Protein AF-A0A948Q104-F1 (afdb_monomer_lite)

Sequence (161 aa):
VPLIPFGKKGTFFGVPGYAEAACAPIEDSVEGVAVVDGTMIGMPNFEGVVTEPFEITFEKGRIVEISEGRDARRLMSLLDTLGEETRAFAELGVNSNPFAPKKFIGGRLDMAIAGHVHLGLGRNDMIGGNSKGENHLDVQVTWATLLLDGKPILEDGNLKI

Radius of gyration: 15.25 Å; chains: 1; bounding box: 32×39×44 Å

Secondary structure (DSSP, 8-state):
--------TT----TTT--EEEEPPPTT---EEEEE-SEEESSTTT-EE-SS-EEEEEETTEEEEE-SSHHHHHHHHHHTTS-GGGGBEEEEEEE-BTTS-SS--SSGGGGGBTT-EEEEEE--TTTT-S---S-EEEEEE-S--EEETTEEEEETTEE--

Structure (mmCIF, N/CA/C/O backbone):
data_AF-A0A948Q104-F1
#
_entry.id   AF-A0A948Q104-F1
#
loop_
_atom_site.group_PDB
_atom_site.id
_atom_site.type_symbol
_atom_site.label_atom_id
_atom_site.label_alt_id
_atom_site.label_comp_id
_atom_site.label_asym_id
_atom_site.label_entity_id
_atom_site.label_seq_id
_atom_site.pdbx_PDB_ins_code
_atom_site.Cartn_x
_atom_site.Cartn_y
_atom_site.Cartn_z
_atom_site.occupancy
_atom_site.B_iso_or_equiv
_atom_site.auth_seq_id
_atom_site.auth_comp_id
_atom_site.auth_asym_id
_atom_site.auth_atom_id
_atom_site.pdbx_PDB_model_num
ATOM 1 N N . VAL A 1 1 ? 16.636 -10.185 -23.884 1.00 33.94 1 VAL A N 1
ATOM 2 C CA . VAL A 1 1 ? 15.471 -9.810 -24.718 1.00 33.94 1 VAL A CA 1
ATOM 3 C C . VAL A 1 1 ? 14.440 -9.204 -23.784 1.00 33.94 1 VAL A C 1
ATOM 5 O O . VAL A 1 1 ? 13.986 -9.936 -22.913 1.00 33.94 1 VAL A O 1
ATOM 8 N N . PRO A 1 2 ? 14.150 -7.895 -23.842 1.00 31.48 2 PRO A N 1
ATOM 9 C CA . PRO A 1 2 ? 13.063 -7.336 -23.048 1.00 31.48 2 PRO A CA 1
ATOM 10 C C . PRO A 1 2 ? 11.739 -7.930 -23.548 1.00 31.48 2 PRO A C 1
ATOM 12 O O . PRO A 1 2 ? 11.434 -7.865 -24.738 1.00 31.48 2 PRO A O 1
ATOM 15 N N . LEU A 1 3 ? 10.995 -8.565 -22.645 1.00 36.53 3 LEU A N 1
ATOM 16 C CA . LEU A 1 3 ? 9.620 -8.996 -22.881 1.00 36.53 3 LEU A CA 1
ATOM 17 C C . LEU A 1 3 ? 8.741 -7.742 -22.935 1.00 36.53 3 LEU A C 1
ATOM 19 O O . LEU A 1 3 ? 8.626 -7.018 -21.950 1.00 36.53 3 LEU A O 1
ATOM 23 N N . ILE A 1 4 ? 8.158 -7.477 -24.101 1.00 46.28 4 ILE A N 1
ATOM 24 C CA . ILE A 1 4 ? 7.125 -6.456 -24.292 1.00 46.28 4 ILE A CA 1
ATOM 25 C C . ILE A 1 4 ? 5.781 -7.176 -24.110 1.00 46.28 4 ILE A C 1
ATOM 27 O O . ILE A 1 4 ? 5.523 -8.123 -24.859 1.00 46.28 4 ILE A O 1
ATOM 31 N N . PRO A 1 5 ? 4.936 -6.809 -23.133 1.00 51.38 5 PRO A N 1
ATOM 32 C CA . PRO A 1 5 ? 3.651 -7.461 -22.951 1.00 51.38 5 PRO A CA 1
ATOM 33 C C . PRO A 1 5 ? 2.703 -7.109 -24.101 1.00 51.38 5 PRO A C 1
ATOM 35 O O . PRO A 1 5 ? 2.613 -5.968 -24.559 1.00 51.38 5 PRO A O 1
ATOM 38 N N . PHE A 1 6 ? 1.982 -8.127 -24.565 1.00 44.34 6 PHE A N 1
ATOM 39 C CA . PHE A 1 6 ? 0.883 -7.997 -25.511 1.00 44.34 6 PHE A CA 1
ATOM 40 C C . PHE A 1 6 ? -0.321 -7.365 -24.799 1.00 44.34 6 PHE A C 1
ATOM 42 O O . PHE A 1 6 ? -1.059 -8.048 -24.096 1.00 44.34 6 PHE A O 1
ATOM 49 N N . GLY A 1 7 ? -0.522 -6.061 -24.984 1.00 57.19 7 GLY A N 1
ATOM 50 C CA . GLY A 1 7 ? -1.742 -5.345 -24.599 1.00 57.19 7 GLY A CA 1
ATOM 51 C C . GLY A 1 7 ? -2.559 -4.925 -25.824 1.00 57.19 7 GLY A C 1
ATOM 52 O O . GLY A 1 7 ? -2.030 -4.823 -26.935 1.00 57.19 7 GLY A O 1
ATOM 53 N N . LYS A 1 8 ? -3.859 -4.653 -25.647 1.00 60.81 8 LYS A N 1
ATOM 54 C CA . LYS A 1 8 ? -4.636 -3.951 -26.685 1.00 60.81 8 LYS A CA 1
ATOM 55 C C . LYS A 1 8 ? -4.073 -2.530 -26.838 1.00 60.81 8 LYS A C 1
ATOM 57 O O . LYS A 1 8 ? -3.418 -2.001 -25.943 1.00 60.81 8 LYS A O 1
ATOM 62 N N . LYS A 1 9 ? -4.329 -1.878 -27.978 1.00 61.03 9 LYS A N 1
ATOM 63 C CA . LYS A 1 9 ? -3.996 -0.450 -28.128 1.00 61.03 9 LYS A CA 1
ATOM 64 C C . LYS A 1 9 ? -4.621 0.336 -26.966 1.00 61.03 9 LYS A C 1
ATOM 66 O O . LYS A 1 9 ? -5.816 0.190 -26.728 1.00 61.03 9 LYS A O 1
ATOM 71 N N . GLY A 1 10 ? -3.815 1.143 -26.274 1.00 62.78 10 GLY A N 1
ATOM 72 C CA . GLY A 1 10 ? -4.239 1.914 -25.099 1.00 62.78 10 GLY A CA 1
ATOM 73 C C . GLY A 1 10 ? -3.990 1.238 -23.745 1.00 62.78 10 GLY A C 1
ATOM 74 O O . GLY A 1 10 ? -4.303 1.837 -22.726 1.00 62.78 10 GLY A O 1
ATOM 75 N N . THR A 1 11 ? -3.419 0.029 -23.703 1.00 59.31 11 THR A N 1
ATOM 76 C CA . THR A 1 11 ? -2.996 -0.599 -22.442 1.00 59.31 11 THR A CA 1
ATOM 77 C C . THR A 1 11 ? -1.680 0.012 -21.945 1.00 59.31 11 THR A C 1
ATOM 79 O O . THR A 1 11 ? -0.708 0.092 -22.697 1.00 59.31 11 THR A O 1
ATOM 82 N N . PHE A 1 12 ? -1.659 0.439 -20.682 1.00 59.56 12 PHE A N 1
ATOM 83 C CA . PHE A 1 12 ? -0.472 0.932 -19.980 1.00 59.56 12 PHE A CA 1
ATOM 84 C C . PHE A 1 12 ? 0.316 -0.229 -19.352 1.00 59.56 12 PHE A C 1
ATOM 86 O O . PHE A 1 12 ? -0.283 -1.198 -18.889 1.00 59.56 12 PHE A O 1
ATOM 93 N N . PHE A 1 13 ? 1.650 -0.139 -19.346 1.00 57.50 13 PHE A N 1
ATOM 94 C CA . PHE A 1 13 ? 2.522 -1.043 -18.589 1.00 57.50 13 PHE A CA 1
ATOM 95 C C . PHE A 1 13 ? 3.870 -0.370 -18.261 1.00 57.50 13 PHE A C 1
ATOM 97 O O . PHE A 1 13 ? 4.368 0.433 -19.055 1.00 57.50 13 PHE A O 1
ATOM 104 N N . GLY A 1 14 ? 4.489 -0.729 -17.130 1.00 57.03 14 GLY A N 1
ATOM 105 C CA . GLY A 1 14 ? 5.856 -0.325 -16.768 1.00 57.03 14 GLY A CA 1
ATOM 106 C C . GLY A 1 14 ? 6.912 -1.378 -17.144 1.00 57.03 14 GLY A C 1
ATOM 107 O O . GLY A 1 14 ? 6.739 -2.566 -16.867 1.00 57.03 14 GLY A O 1
ATOM 108 N N . VAL A 1 15 ? 8.029 -0.963 -17.762 1.00 53.44 15 VAL A N 1
ATOM 109 C CA . VAL A 1 15 ? 9.212 -1.816 -18.032 1.00 53.44 15 VAL A CA 1
ATOM 110 C C . VAL A 1 15 ? 10.306 -1.521 -16.992 1.00 53.44 15 VAL A C 1
ATOM 112 O O . VAL A 1 15 ? 10.602 -0.344 -16.792 1.00 53.44 15 VAL A O 1
ATOM 115 N N . PRO A 1 16 ? 11.005 -2.522 -16.419 1.00 50.47 16 PRO A N 1
ATOM 116 C CA . PRO A 1 16 ? 10.797 -3.958 -16.567 1.00 50.47 16 PRO A CA 1
ATOM 117 C C . PRO A 1 16 ? 9.828 -4.482 -15.502 1.00 50.47 16 PRO A C 1
ATOM 119 O O . PRO A 1 16 ? 10.222 -4.681 -14.362 1.00 50.47 16 PRO A O 1
ATOM 122 N N . GLY A 1 17 ? 8.582 -4.740 -15.910 1.00 54.41 17 GLY A N 1
ATOM 123 C CA . GLY A 1 17 ? 7.606 -5.524 -15.161 1.00 54.41 17 GLY A CA 1
ATOM 124 C C . GLY A 1 17 ? 7.266 -4.937 -13.800 1.00 54.41 17 GLY A C 1
ATOM 125 O O . GLY A 1 17 ? 7.775 -5.416 -12.790 1.00 54.41 17 GLY A O 1
ATOM 126 N N . TYR A 1 18 ? 6.336 -3.981 -13.767 1.00 62.84 18 TYR A N 1
ATOM 127 C CA . TYR A 1 18 ? 5.432 -3.914 -12.618 1.00 62.84 18 TYR A CA 1
ATOM 128 C C . TYR A 1 18 ? 4.688 -5.254 -12.596 1.00 62.84 18 TYR A C 1
ATOM 130 O O . TYR A 1 18 ? 3.759 -5.506 -13.360 1.00 62.84 18 TYR A O 1
ATOM 138 N N . ALA A 1 19 ? 5.282 -6.213 -11.892 1.00 83.94 19 ALA A N 1
ATOM 139 C CA . ALA A 1 19 ? 4.817 -7.579 -11.812 1.00 83.94 19 ALA A CA 1
ATOM 140 C C . ALA A 1 19 ? 3.758 -7.606 -10.730 1.00 83.94 19 ALA A C 1
ATOM 142 O O . ALA A 1 19 ? 3.995 -8.089 -9.627 1.00 83.94 19 ALA A O 1
ATOM 143 N N . GLU A 1 20 ? 2.598 -7.064 -11.054 1.00 87.81 20 GLU A N 1
ATOM 144 C CA . GLU A 1 20 ? 1.492 -6.922 -10.128 1.00 87.81 20 GLU A CA 1
ATOM 145 C C . GLU A 1 20 ? 0.154 -7.109 -10.834 1.00 87.81 20 GLU A C 1
ATOM 147 O O . GLU A 1 20 ? 0.042 -7.006 -12.059 1.00 87.81 20 GLU A O 1
ATOM 152 N N . ALA A 1 21 ? -0.869 -7.363 -10.031 1.00 89.06 21 ALA A N 1
ATOM 153 C CA . ALA A 1 21 ? -2.251 -7.138 -10.403 1.00 89.06 21 ALA A CA 1
ATOM 154 C C . ALA A 1 21 ? -2.803 -6.032 -9.504 1.00 89.06 21 ALA A C 1
ATOM 156 O O . ALA A 1 21 ? -2.797 -6.190 -8.285 1.00 89.06 21 ALA A O 1
ATOM 157 N N . ALA A 1 22 ? -3.276 -4.943 -10.103 1.00 90.69 22 ALA A N 1
ATOM 158 C CA . ALA A 1 22 ? -3.739 -3.762 -9.386 1.00 90.69 22 ALA A CA 1
ATOM 159 C C . ALA A 1 22 ? -5.180 -3.393 -9.742 1.00 90.69 22 ALA A C 1
ATOM 161 O O . ALA A 1 22 ? -5.635 -3.617 -10.871 1.00 90.69 22 ALA A O 1
ATOM 162 N N . CYS A 1 23 ? -5.895 -2.804 -8.784 1.00 91.94 23 CYS A N 1
ATOM 163 C CA . CYS A 1 23 ? -7.203 -2.204 -9.016 1.00 91.94 23 CYS A CA 1
ATOM 164 C C . CYS A 1 23 ? -7.417 -0.933 -8.188 1.00 91.94 23 CYS A C 1
ATOM 166 O O . CYS A 1 23 ? -6.933 -0.811 -7.062 1.00 91.94 23 CYS A O 1
ATOM 168 N N . ALA A 1 24 ? -8.200 -0.004 -8.743 1.00 95.06 24 ALA A N 1
ATOM 169 C CA . ALA A 1 24 ? -8.778 1.084 -7.967 1.00 95.06 24 ALA 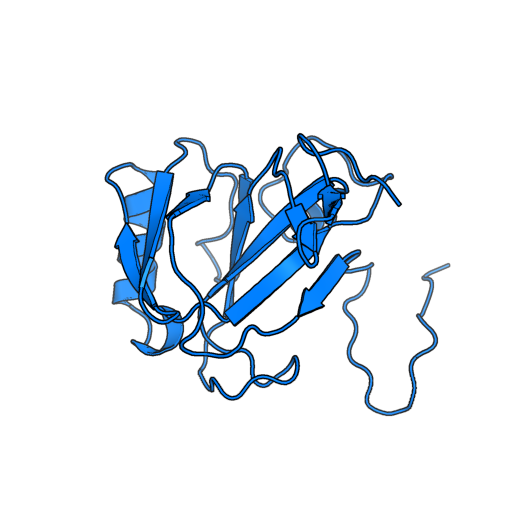A CA 1
ATOM 170 C C . ALA A 1 24 ? -9.908 0.542 -7.074 1.00 95.06 24 ALA A C 1
ATOM 172 O O . ALA A 1 24 ? -10.722 -0.260 -7.554 1.00 95.06 24 ALA A O 1
ATOM 173 N N . PRO A 1 25 ? -10.004 0.974 -5.805 1.00 94.94 25 PRO A N 1
ATOM 174 C CA . PRO A 1 25 ? -11.171 0.682 -4.987 1.00 94.94 25 PRO A CA 1
ATOM 175 C C . PRO A 1 25 ? -12.374 1.517 -5.445 1.00 94.94 25 PRO A C 1
ATOM 177 O O . PRO A 1 25 ? -12.248 2.458 -6.229 1.00 94.94 25 PRO A O 1
ATOM 180 N N . ILE A 1 26 ? -13.539 1.217 -4.875 1.00 96.12 26 ILE A N 1
ATOM 181 C CA . ILE A 1 26 ? -14.641 2.181 -4.838 1.00 96.12 26 ILE A CA 1
ATOM 182 C C . ILE A 1 26 ? -14.237 3.271 -3.839 1.00 96.12 26 ILE A C 1
ATOM 184 O O . ILE A 1 26 ? -13.884 2.960 -2.702 1.00 96.12 26 ILE A O 1
ATOM 188 N N . GLU A 1 27 ? -14.268 4.534 -4.263 1.00 91.44 27 GLU A N 1
ATOM 189 C CA . GLU A 1 27 ? -13.562 5.635 -3.593 1.00 91.44 27 GLU A CA 1
ATOM 190 C C . GLU A 1 27 ? -13.893 5.777 -2.107 1.00 91.44 27 GLU A C 1
ATOM 192 O O . GLU A 1 27 ? -12.989 6.001 -1.317 1.00 91.44 27 GLU A O 1
ATOM 197 N N . ASP A 1 28 ? -15.155 5.591 -1.724 1.00 95.44 28 ASP A N 1
ATOM 198 C CA . ASP A 1 28 ? -15.614 5.807 -0.349 1.00 95.44 28 ASP A CA 1
ATOM 199 C C . ASP A 1 28 ? -15.866 4.494 0.417 1.00 95.44 28 ASP A C 1
ATOM 201 O O . ASP A 1 28 ? -16.566 4.496 1.430 1.00 95.44 28 ASP A O 1
ATOM 205 N N . SER A 1 29 ? -15.369 3.348 -0.072 1.00 96.88 29 SER A N 1
ATOM 206 C CA . SER A 1 29 ? -15.704 2.033 0.504 1.00 96.88 29 SER A CA 1
ATOM 207 C C . SER A 1 29 ? -14.632 1.418 1.400 1.00 96.88 29 SER A C 1
ATOM 209 O O . SER A 1 29 ? -14.898 0.388 2.017 1.00 96.88 29 SER A O 1
ATOM 211 N N . VAL A 1 30 ? -13.405 1.946 1.398 1.00 97.94 30 VAL A N 1
ATOM 212 C CA . VAL A 1 30 ? -12.299 1.338 2.153 1.00 97.94 30 VAL A CA 1
ATOM 213 C C . VAL A 1 30 ? -12.371 1.759 3.618 1.00 97.94 30 VAL A C 1
ATOM 215 O O . VAL A 1 30 ? -12.477 2.943 3.928 1.00 97.94 30 VAL A O 1
ATOM 218 N N . GLU A 1 31 ? -12.281 0.772 4.504 1.00 98.69 31 GLU A N 1
ATOM 219 C CA . GLU A 1 31 ? -12.351 0.915 5.957 1.00 98.69 31 GLU A CA 1
ATOM 220 C C . GLU A 1 31 ? -11.270 0.035 6.598 1.00 98.69 31 GLU A C 1
ATOM 222 O O . GLU A 1 31 ? -10.990 -1.064 6.105 1.00 98.69 31 GLU A O 1
ATOM 227 N N . GLY A 1 32 ? -10.713 0.472 7.727 1.00 98.31 32 GLY A N 1
ATOM 228 C CA . GLY A 1 32 ? -9.842 -0.349 8.570 1.00 98.31 32 GLY A CA 1
ATOM 229 C C . GLY A 1 32 ? -8.422 0.187 8.706 1.00 98.31 32 GLY A C 1
ATOM 230 O O . GLY A 1 32 ? -8.175 1.375 8.538 1.00 98.31 32 GLY A O 1
ATOM 231 N N . VAL A 1 33 ? -7.487 -0.696 9.059 1.00 98.44 33 VAL A N 1
ATOM 232 C CA . VAL A 1 33 ? -6.104 -0.329 9.394 1.00 98.44 33 VAL A CA 1
ATOM 233 C C . VAL A 1 33 ? -5.131 -1.131 8.542 1.00 98.44 33 VAL A C 1
ATOM 235 O O . VAL A 1 33 ? -5.267 -2.348 8.414 1.00 98.44 33 VAL A O 1
ATOM 238 N N . ALA A 1 34 ? -4.134 -0.449 7.987 1.00 97.81 34 ALA A N 1
ATOM 239 C CA . ALA A 1 34 ? -3.014 -1.060 7.289 1.00 97.81 34 ALA A CA 1
ATOM 240 C C . ALA A 1 34 ? -1.717 -0.861 8.072 1.00 97.81 34 ALA A C 1
ATOM 242 O O . ALA A 1 34 ? -1.424 0.250 8.508 1.00 97.81 34 ALA A O 1
ATOM 243 N N . VAL A 1 35 ? -0.921 -1.922 8.195 1.00 98.06 35 VAL A N 1
ATOM 244 C CA . VAL A 1 35 ? 0.437 -1.854 8.746 1.00 98.06 35 VAL A CA 1
ATOM 245 C C . VAL A 1 35 ? 1.418 -1.733 7.589 1.00 98.06 35 VAL A C 1
ATOM 247 O O . VAL A 1 35 ? 1.498 -2.629 6.756 1.00 98.06 35 VAL A O 1
ATOM 250 N N . VAL A 1 36 ? 2.168 -0.638 7.538 1.00 98.44 36 VAL A N 1
ATOM 251 C CA . VAL A 1 36 ? 3.210 -0.415 6.535 1.00 98.44 36 VAL A CA 1
ATOM 252 C C . VAL A 1 36 ? 4.554 -0.854 7.105 1.00 98.44 36 VAL A C 1
ATOM 254 O O . VAL A 1 36 ? 5.032 -0.293 8.091 1.00 98.44 36 VAL A O 1
ATOM 257 N N . ASP A 1 37 ? 5.176 -1.845 6.474 1.00 97.94 37 ASP A N 1
ATOM 258 C CA . ASP A 1 37 ? 6.407 -2.492 6.950 1.00 97.94 37 ASP A CA 1
ATOM 259 C C . ASP A 1 37 ? 7.398 -2.861 5.824 1.00 97.94 37 ASP A C 1
ATOM 261 O O . ASP A 1 37 ? 8.439 -3.469 6.083 1.00 97.94 37 ASP A O 1
ATOM 265 N N . GLY A 1 38 ? 7.098 -2.488 4.575 1.00 97.12 38 GLY A N 1
ATOM 266 C CA . GLY A 1 38 ? 7.956 -2.726 3.413 1.00 97.12 38 GLY A CA 1
ATOM 267 C C . GLY A 1 38 ? 8.675 -1.469 2.921 1.00 97.12 38 GLY A C 1
ATOM 268 O O . GLY A 1 38 ? 9.414 -0.810 3.648 1.00 97.12 38 GLY A O 1
ATOM 269 N N . THR A 1 39 ? 8.493 -1.141 1.646 1.00 96.94 39 THR A N 1
ATOM 270 C CA . THR A 1 39 ? 9.032 0.066 1.011 1.00 96.94 39 THR A CA 1
ATOM 271 C C . THR A 1 39 ? 7.949 1.131 0.831 1.00 96.94 39 THR A C 1
ATOM 273 O O . THR A 1 39 ? 6.786 0.812 0.605 1.00 96.94 39 THR A O 1
ATOM 276 N N . MET A 1 40 ? 8.336 2.405 0.902 1.00 97.50 40 MET A N 1
ATOM 277 C CA . MET A 1 40 ? 7.512 3.532 0.459 1.00 97.50 40 MET A CA 1
ATOM 278 C C . MET A 1 40 ? 8.130 4.151 -0.799 1.00 97.50 40 MET A C 1
ATOM 280 O O . MET A 1 40 ? 9.344 4.370 -0.823 1.00 97.50 40 MET A O 1
ATOM 284 N N . ILE A 1 41 ? 7.329 4.443 -1.829 1.00 95.25 41 ILE A N 1
ATOM 285 C CA . ILE A 1 41 ? 7.772 5.133 -3.057 1.00 95.25 41 ILE A CA 1
ATOM 286 C C . ILE A 1 41 ? 6.753 6.177 -3.539 1.00 95.25 41 ILE A C 1
ATOM 288 O O . ILE A 1 41 ? 5.660 6.292 -2.999 1.00 95.25 41 ILE A O 1
ATOM 292 N N . GLY A 1 42 ? 7.123 6.946 -4.570 1.00 90.44 42 GLY A N 1
ATOM 293 C CA . GLY A 1 42 ? 6.207 7.841 -5.293 1.00 90.44 42 GLY A CA 1
ATOM 294 C C . GLY A 1 42 ? 6.693 9.284 -5.405 1.00 90.44 42 GLY A C 1
ATOM 295 O O . GLY A 1 42 ? 6.264 10.007 -6.299 1.00 90.44 42 GLY A O 1
ATOM 296 N N . MET A 1 43 ? 7.655 9.694 -4.570 1.00 90.06 43 MET A N 1
ATOM 297 C CA . MET A 1 43 ? 8.217 11.049 -4.574 1.00 90.06 43 MET A CA 1
ATOM 298 C C . MET A 1 43 ? 9.750 11.051 -4.472 1.00 90.06 43 MET A C 1
ATOM 300 O O . MET A 1 43 ? 10.318 10.281 -3.688 1.00 90.06 43 MET A O 1
ATOM 304 N N . PRO A 1 44 ? 10.452 11.937 -5.209 1.00 84.88 44 PRO A N 1
ATOM 305 C CA . PRO A 1 44 ? 11.892 12.120 -5.049 1.00 84.88 44 PRO A CA 1
ATOM 306 C C . PRO A 1 44 ? 12.256 12.443 -3.597 1.00 84.88 44 PRO A C 1
ATOM 308 O O . PRO A 1 44 ? 11.582 13.236 -2.947 1.00 84.88 44 PRO A O 1
ATOM 311 N N . ASN A 1 45 ? 13.343 11.855 -3.093 1.00 85.88 45 ASN A N 1
ATOM 312 C CA . ASN A 1 45 ? 13.814 12.005 -1.705 1.00 85.88 45 ASN A CA 1
ATOM 313 C C . ASN A 1 45 ? 12.850 11.490 -0.615 1.00 85.88 45 ASN A C 1
ATOM 315 O O . ASN A 1 45 ? 13.152 11.631 0.568 1.00 85.88 45 ASN A O 1
ATOM 319 N N . PHE A 1 46 ? 11.728 10.871 -0.992 1.00 90.56 46 PHE A N 1
ATOM 320 C CA . PHE A 1 46 ? 10.839 10.154 -0.079 1.00 90.56 46 PHE A CA 1
ATOM 321 C C . PHE A 1 46 ? 11.000 8.637 -0.182 1.00 90.56 46 PHE A C 1
ATOM 323 O O . PHE A 1 46 ? 10.706 7.959 0.792 1.00 90.56 46 PHE A O 1
ATOM 330 N N . GLU A 1 47 ? 11.472 8.096 -1.308 1.00 94.00 47 GLU A N 1
ATOM 331 C CA . GLU A 1 47 ? 11.582 6.643 -1.512 1.00 94.00 47 GLU A CA 1
ATOM 332 C C . GLU A 1 47 ? 12.510 5.974 -0.473 1.00 94.00 47 GLU A C 1
ATOM 334 O O . GLU A 1 47 ? 13.558 6.519 -0.113 1.00 94.00 47 GLU A O 1
ATOM 339 N N . GLY A 1 48 ? 12.133 4.796 0.031 1.00 96.12 48 GLY A N 1
ATOM 340 C CA . GLY A 1 48 ? 13.009 3.989 0.882 1.00 96.12 48 GLY A CA 1
ATOM 341 C C . GLY A 1 48 ? 12.300 2.906 1.691 1.00 96.12 48 GLY A C 1
ATOM 342 O O . GLY A 1 48 ? 11.077 2.899 1.815 1.00 96.12 48 GLY A O 1
ATOM 343 N N . VAL A 1 49 ? 13.098 2.009 2.271 1.00 97.62 49 VAL A N 1
ATOM 344 C CA . VAL A 1 49 ? 12.621 0.931 3.151 1.00 97.62 49 VAL A CA 1
ATOM 345 C C . VAL A 1 49 ? 12.172 1.510 4.491 1.00 97.62 49 VAL A C 1
ATOM 347 O O . VAL A 1 49 ? 12.864 2.356 5.065 1.00 97.62 49 VAL A O 1
ATOM 350 N N . VAL A 1 50 ? 11.029 1.046 4.985 1.00 97.88 50 VAL A N 1
ATOM 351 C CA . VAL A 1 50 ? 10.524 1.331 6.326 1.00 97.88 50 VAL A CA 1
ATOM 352 C C . VAL A 1 50 ? 11.386 0.594 7.345 1.00 97.88 50 VAL A C 1
ATOM 354 O O . VAL A 1 50 ? 11.624 -0.607 7.250 1.00 97.88 50 VAL A O 1
ATOM 357 N N . THR A 1 51 ? 11.894 1.336 8.321 1.00 97.31 51 THR A N 1
ATOM 358 C CA . THR A 1 51 ? 12.720 0.809 9.415 1.00 97.31 51 THR A CA 1
ATOM 359 C C . THR A 1 51 ? 11.944 0.691 10.720 1.00 97.31 51 THR A C 1
ATOM 361 O O . THR A 1 51 ? 12.302 -0.114 11.576 1.00 97.31 51 THR A O 1
ATOM 364 N N . GLU A 1 52 ? 10.878 1.476 10.859 1.00 98.19 52 GLU A N 1
ATOM 365 C CA . GLU A 1 52 ? 9.953 1.460 11.985 1.00 98.19 52 GLU A CA 1
ATOM 366 C C . GLU A 1 52 ? 8.528 1.312 11.429 1.00 98.19 52 GLU A C 1
ATOM 368 O O . GLU A 1 52 ? 7.969 2.308 10.962 1.00 98.19 52 GLU A O 1
ATOM 373 N N . PRO A 1 53 ? 7.968 0.084 11.411 1.00 98.31 53 PRO A N 1
ATOM 374 C CA . PRO A 1 53 ? 6.616 -0.161 10.923 1.00 98.31 53 PRO A CA 1
ATOM 375 C C . PRO A 1 53 ? 5.575 0.694 11.637 1.00 98.31 53 PRO A C 1
ATOM 377 O O . PRO A 1 53 ? 5.713 0.981 12.828 1.00 98.31 53 PRO A O 1
ATOM 380 N N . PHE A 1 54 ? 4.533 1.086 10.912 1.00 98.69 54 PHE A N 1
ATOM 381 C CA . PHE A 1 54 ? 3.518 2.008 11.413 1.00 98.69 54 PHE A CA 1
ATOM 382 C C . PHE A 1 54 ? 2.141 1.714 10.824 1.00 98.69 54 PHE A C 1
ATOM 384 O O . PHE A 1 54 ? 2.021 1.019 9.816 1.00 98.69 54 PHE A O 1
ATOM 391 N N . GLU A 1 55 ? 1.104 2.250 11.457 1.00 98.75 55 GLU A N 1
ATOM 392 C CA . GLU A 1 55 ? -0.288 2.034 11.075 1.00 98.75 55 GLU A CA 1
ATOM 393 C C . GLU A 1 55 ? -0.865 3.246 10.338 1.00 98.75 55 GLU A C 1
ATOM 395 O O . GLU A 1 55 ? -0.552 4.398 10.652 1.00 98.75 55 GLU A O 1
ATOM 400 N N . ILE A 1 56 ? -1.734 2.970 9.367 1.00 98.69 56 ILE A N 1
ATOM 401 C CA . ILE A 1 56 ? -2.586 3.949 8.694 1.00 98.69 56 ILE A CA 1
ATOM 402 C C . ILE A 1 56 ? -4.037 3.496 8.854 1.00 98.69 56 ILE A C 1
ATOM 404 O O . ILE A 1 56 ? -4.389 2.396 8.422 1.00 98.69 56 ILE A O 1
ATOM 408 N N . THR A 1 57 ? -4.875 4.352 9.433 1.00 98.81 57 THR A N 1
ATOM 409 C CA . THR A 1 57 ? -6.317 4.120 9.573 1.00 98.81 57 THR A CA 1
ATOM 410 C C . THR A 1 57 ? -7.064 4.803 8.437 1.00 98.81 57 THR A C 1
ATOM 412 O O . THR A 1 57 ? -6.886 6.001 8.193 1.00 98.81 57 THR A O 1
ATOM 415 N N . PHE A 1 58 ? -7.930 4.043 7.773 1.00 98.69 58 PHE A N 1
ATOM 416 C CA . PHE A 1 58 ? -8.804 4.501 6.705 1.00 98.69 58 PHE A CA 1
ATOM 417 C C . PHE A 1 58 ? -10.264 4.477 7.152 1.00 98.69 58 PHE A C 1
ATOM 419 O O . PHE A 1 58 ? -10.745 3.453 7.637 1.00 98.69 58 PHE A O 1
ATOM 426 N N . GLU A 1 59 ? -10.969 5.580 6.908 1.00 98.62 59 GLU A N 1
ATOM 427 C CA . GLU A 1 59 ? -12.431 5.650 6.965 1.00 98.62 59 GLU A CA 1
ATOM 428 C C . GLU A 1 59 ? -12.954 6.275 5.674 1.00 98.62 59 GLU A C 1
ATOM 430 O O . GLU A 1 59 ? -12.423 7.290 5.211 1.00 98.62 59 GLU A O 1
ATOM 435 N N . LYS A 1 60 ? -13.998 5.684 5.083 1.00 98.06 60 LYS A N 1
ATOM 436 C CA . LYS A 1 60 ? -14.593 6.124 3.810 1.00 98.06 60 LYS A CA 1
ATOM 437 C C .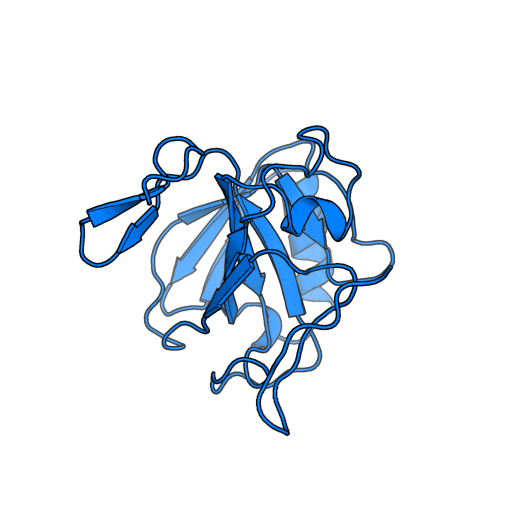 LYS A 1 60 ? -13.542 6.389 2.733 1.00 98.06 60 LYS A C 1
ATOM 439 O O . LYS A 1 60 ? -13.553 7.428 2.079 1.00 98.06 60 LYS A O 1
ATOM 444 N N . GLY A 1 61 ? -12.582 5.476 2.611 1.00 97.56 61 GLY A N 1
ATOM 445 C CA . GLY A 1 61 ? -11.504 5.559 1.630 1.00 97.56 61 GLY A CA 1
ATOM 446 C C . GLY A 1 61 ? -10.471 6.650 1.859 1.00 97.56 61 GLY A C 1
ATOM 447 O O . GLY A 1 61 ? -9.699 6.947 0.950 1.00 97.56 61 GLY A O 1
ATOM 448 N N . ARG A 1 62 ? -10.414 7.250 3.050 1.00 98.06 62 ARG A N 1
ATOM 449 C CA . ARG A 1 62 ? -9.473 8.329 3.359 1.00 98.06 62 ARG A CA 1
ATOM 450 C C . ARG A 1 62 ? -8.681 8.037 4.614 1.00 98.06 62 ARG A C 1
ATOM 452 O O . ARG A 1 62 ? -9.216 7.501 5.576 1.00 98.06 62 ARG A O 1
ATOM 459 N N . ILE A 1 63 ? -7.420 8.453 4.616 1.00 98.50 63 ILE A N 1
ATOM 460 C CA . ILE A 1 63 ? -6.580 8.433 5.811 1.00 98.50 63 ILE A CA 1
ATOM 461 C C . ILE A 1 63 ? -7.178 9.384 6.848 1.00 98.50 63 ILE A C 1
ATOM 463 O O . ILE A 1 63 ? -7.241 10.593 6.610 1.00 98.50 63 ILE A O 1
ATOM 467 N N . VAL A 1 64 ? -7.557 8.844 8.003 1.00 98.44 64 VAL A N 1
ATOM 468 C CA . VAL A 1 64 ? -8.018 9.624 9.163 1.00 98.44 64 VAL A CA 1
ATOM 469 C C . VAL A 1 64 ? -6.984 9.678 10.282 1.00 98.44 64 VAL A C 1
ATOM 471 O O . VAL A 1 64 ? -6.967 10.635 11.051 1.00 98.44 64 VAL A O 1
ATOM 474 N N . GLU A 1 65 ? -6.088 8.693 10.344 1.00 98.56 65 GLU A N 1
ATOM 475 C CA . GLU A 1 65 ? -5.035 8.614 11.353 1.00 98.56 65 GLU A CA 1
ATOM 476 C C . GLU A 1 65 ? -3.801 7.909 10.783 1.00 98.56 65 GLU A C 1
ATOM 478 O O . GLU A 1 65 ? -3.905 6.986 9.974 1.00 98.56 65 GLU A O 1
ATOM 483 N N . ILE A 1 66 ? -2.624 8.363 11.207 1.00 98.69 66 ILE A N 1
ATOM 484 C CA . ILE A 1 66 ? -1.347 7.680 11.005 1.00 98.69 66 ILE A CA 1
ATOM 485 C C . ILE A 1 66 ? -0.706 7.590 12.388 1.00 98.69 66 ILE A C 1
ATOM 487 O O . ILE A 1 66 ? -0.653 8.596 13.097 1.00 98.69 66 ILE A O 1
ATOM 491 N N . SER A 1 67 ? -0.242 6.404 12.781 1.00 98.56 67 SER A N 1
ATOM 492 C CA . SER A 1 67 ? 0.358 6.210 14.101 1.00 98.56 67 SER A CA 1
ATOM 493 C C . SER A 1 67 ? 1.648 7.020 14.269 1.00 98.56 67 SER A C 1
ATOM 495 O O . SER A 1 67 ? 2.267 7.489 13.314 1.00 98.56 67 SER A O 1
ATOM 497 N N . GLU A 1 68 ? 2.121 7.145 15.506 1.00 97.00 68 GLU A N 1
ATOM 498 C CA . GLU A 1 68 ? 3.441 7.717 15.763 1.00 97.00 68 GLU A CA 1
ATOM 499 C C . GLU A 1 68 ? 4.571 6.810 15.244 1.00 97.00 68 GLU A C 1
ATOM 501 O O . GLU A 1 68 ? 4.408 5.600 15.097 1.00 97.00 68 GLU A O 1
ATOM 506 N N . GLY A 1 69 ? 5.738 7.405 14.981 1.00 97.44 69 GLY A N 1
ATOM 507 C CA . GLY A 1 69 ? 6.931 6.686 14.519 1.00 97.44 69 GLY A CA 1
ATOM 508 C C . GLY A 1 69 ? 7.788 7.533 13.584 1.00 97.44 69 GLY A C 1
ATOM 509 O O . GLY A 1 69 ? 7.337 8.550 13.052 1.00 97.44 69 GLY A O 1
ATOM 510 N N . ARG A 1 70 ? 9.061 7.173 13.393 1.00 97.31 70 ARG A N 1
ATOM 511 C CA . ARG A 1 70 ? 9.961 7.906 12.489 1.00 97.31 70 ARG A CA 1
ATOM 512 C C . ARG A 1 70 ? 9.459 7.874 11.048 1.00 97.31 70 ARG A C 1
ATOM 514 O O . ARG A 1 70 ? 9.346 8.935 10.436 1.00 97.31 70 ARG A O 1
ATOM 521 N N . ASP A 1 71 ? 9.198 6.683 10.515 1.00 98.12 71 ASP A N 1
ATOM 522 C CA . ASP A 1 71 ? 8.760 6.523 9.125 1.00 98.12 71 ASP A CA 1
ATOM 523 C C . ASP A 1 71 ? 7.312 7.001 8.933 1.00 98.12 71 ASP A C 1
ATOM 525 O O . ASP A 1 71 ? 7.009 7.642 7.928 1.00 98.12 71 ASP A O 1
ATOM 529 N N . ALA A 1 72 ? 6.470 6.853 9.959 1.00 98.25 72 ALA A N 1
ATOM 530 C CA . ALA A 1 72 ? 5.126 7.422 9.995 1.00 98.25 72 ALA A CA 1
ATOM 531 C C . ALA A 1 72 ? 5.136 8.959 9.871 1.00 98.25 72 ALA A C 1
ATOM 533 O O . ALA A 1 72 ? 4.463 9.534 9.015 1.00 98.25 72 ALA A O 1
ATOM 534 N N . ARG A 1 73 ? 5.985 9.646 10.655 1.00 97.81 73 ARG A N 1
ATOM 535 C CA . ARG A 1 73 ? 6.179 11.105 10.553 1.00 97.81 73 ARG A CA 1
ATOM 536 C C . ARG A 1 73 ? 6.723 11.537 9.198 1.00 97.81 73 ARG A C 1
ATOM 538 O O . ARG A 1 73 ? 6.359 12.609 8.724 1.00 97.81 73 ARG A O 1
ATOM 545 N N . ARG A 1 74 ? 7.568 10.717 8.569 1.00 97.00 74 ARG A N 1
ATOM 546 C CA . ARG A 1 74 ? 8.082 10.976 7.218 1.00 97.00 74 ARG A CA 1
ATOM 547 C C . ARG A 1 74 ? 6.955 10.954 6.182 1.00 97.00 74 ARG A C 1
ATOM 549 O O . ARG A 1 74 ? 6.922 11.852 5.344 1.00 97.00 74 ARG A O 1
ATOM 556 N N . LEU A 1 75 ? 6.020 10.004 6.270 1.00 97.94 75 LEU A N 1
ATOM 557 C CA . LEU A 1 75 ? 4.816 9.998 5.432 1.00 97.94 75 LEU A CA 1
ATOM 558 C C . LEU A 1 75 ? 3.902 11.191 5.747 1.00 97.94 75 LEU A C 1
ATOM 560 O O . LEU A 1 75 ? 3.519 11.903 4.825 1.00 97.94 75 LEU A O 1
ATOM 564 N N . MET A 1 76 ? 3.604 11.457 7.025 1.00 97.56 76 MET A N 1
ATOM 565 C CA . MET A 1 76 ? 2.757 12.592 7.428 1.00 97.56 76 MET A CA 1
ATOM 566 C C . MET A 1 76 ? 3.297 13.928 6.913 1.00 97.56 76 MET A C 1
ATOM 568 O O . MET A 1 76 ? 2.570 14.674 6.270 1.00 97.56 76 MET A O 1
ATOM 572 N N . SER A 1 77 ? 4.592 14.190 7.116 1.00 96.56 77 SER A N 1
ATOM 573 C CA . SER A 1 77 ? 5.229 15.422 6.641 1.00 96.56 77 SER A CA 1
ATOM 574 C C . SER A 1 77 ? 5.171 15.556 5.123 1.00 96.56 77 SER A C 1
ATOM 576 O O . SER A 1 77 ? 5.014 16.668 4.634 1.00 96.56 77 SER A O 1
ATOM 578 N N . LEU A 1 78 ? 5.284 14.453 4.371 1.00 96.50 78 LEU A N 1
ATOM 579 C CA . LEU A 1 78 ? 5.088 14.495 2.924 1.00 96.50 78 LEU A CA 1
ATOM 580 C C . LEU A 1 78 ? 3.634 14.841 2.588 1.00 96.50 78 LEU A C 1
ATOM 582 O O . LEU A 1 78 ? 3.409 15.783 1.836 1.00 96.50 78 LEU A O 1
ATOM 586 N N . LEU A 1 79 ? 2.661 14.125 3.156 1.00 96.50 79 LEU A N 1
ATOM 587 C CA . LEU A 1 79 ? 1.235 14.355 2.903 1.00 96.50 79 LEU A CA 1
ATOM 588 C C . LEU A 1 79 ? 0.812 15.799 3.206 1.00 96.50 79 LEU A C 1
ATOM 590 O O . LEU A 1 79 ? 0.034 16.360 2.446 1.00 96.50 79 LEU A O 1
ATOM 594 N N . ASP A 1 80 ? 1.369 16.422 4.246 1.00 95.75 80 ASP A N 1
ATOM 595 C CA . ASP A 1 80 ? 1.093 17.822 4.606 1.00 95.75 80 ASP A CA 1
ATOM 596 C C . ASP A 1 80 ? 1.631 18.840 3.585 1.00 95.75 80 ASP A C 1
ATOM 598 O O . ASP A 1 80 ? 1.211 19.998 3.574 1.00 95.75 80 ASP A O 1
ATOM 602 N N . THR A 1 81 ? 2.563 18.427 2.719 1.00 95.44 81 THR A N 1
ATOM 603 C CA . THR A 1 81 ? 3.036 19.248 1.591 1.00 95.44 81 THR A CA 1
ATOM 604 C C . THR A 1 81 ? 2.258 19.018 0.299 1.00 95.44 81 THR A C 1
ATOM 606 O O . THR A 1 81 ? 2.430 19.777 -0.656 1.00 95.44 81 THR A O 1
ATOM 609 N N . LEU A 1 82 ? 1.428 17.976 0.253 1.00 94.81 82 LEU A N 1
ATOM 610 C CA . LEU A 1 82 ? 0.658 17.579 -0.918 1.00 94.81 82 LEU A CA 1
ATOM 611 C C . LEU A 1 82 ? -0.812 17.981 -0.756 1.00 94.81 82 LEU A C 1
ATOM 613 O O . LEU A 1 82 ? -1.257 18.411 0.307 1.00 94.81 82 LEU A O 1
ATOM 617 N N . GLY A 1 83 ? -1.574 17.877 -1.842 1.00 90.88 83 GLY A N 1
ATOM 618 C CA . GLY A 1 83 ? -3.003 18.153 -1.804 1.00 90.88 83 GLY A CA 1
ATOM 619 C C . GLY A 1 83 ? -3.775 17.091 -1.017 1.00 90.88 83 GLY A C 1
ATOM 620 O O . GLY A 1 83 ? -3.373 15.925 -0.937 1.00 90.88 83 GLY A O 1
ATOM 621 N N . GLU A 1 84 ? -4.910 17.503 -0.451 1.00 92.25 84 GLU A N 1
ATOM 622 C CA . GLU A 1 84 ? -5.797 16.676 0.378 1.00 92.25 84 GLU A CA 1
ATOM 623 C C . GLU A 1 84 ? -6.293 15.418 -0.361 1.00 92.25 84 GLU A C 1
ATOM 625 O O . GLU A 1 84 ? -6.589 14.395 0.256 1.00 92.25 84 GLU A O 1
ATOM 630 N N . GLU A 1 85 ? -6.335 15.435 -1.694 1.00 92.62 85 GLU A N 1
ATOM 631 C CA . GLU A 1 85 ? -6.627 14.259 -2.514 1.00 92.62 85 GLU A CA 1
ATOM 632 C C . GLU A 1 85 ? -5.624 13.117 -2.302 1.00 92.62 85 GLU A C 1
ATOM 634 O O . GLU A 1 85 ? -6.008 11.957 -2.409 1.00 92.62 85 GLU A O 1
ATOM 639 N N . THR A 1 86 ? -4.379 13.422 -1.913 1.00 96.06 86 THR A N 1
ATOM 640 C CA . THR A 1 86 ? -3.322 12.424 -1.663 1.00 96.06 86 THR A CA 1
ATOM 641 C C . THR A 1 86 ? -3.646 11.516 -0.472 1.00 96.06 86 THR A C 1
ATOM 643 O O . THR A 1 86 ? -3.119 10.415 -0.368 1.00 96.06 86 THR A O 1
ATOM 646 N N . ARG A 1 87 ? -4.561 11.930 0.413 1.00 97.00 87 ARG A N 1
ATOM 647 C CA . ARG A 1 87 ? -5.025 11.117 1.548 1.00 97.00 87 ARG A CA 1
ATOM 648 C C . ARG A 1 87 ? -6.071 10.061 1.165 1.00 97.00 87 ARG A C 1
ATOM 650 O O . ARG A 1 87 ? -6.539 9.350 2.049 1.00 97.00 87 ARG A O 1
ATOM 657 N N . ALA A 1 88 ? -6.471 9.961 -0.104 1.00 97.06 88 ALA A N 1
ATOM 658 C CA . ALA A 1 88 ? -7.389 8.925 -0.575 1.00 97.06 88 ALA A CA 1
ATOM 659 C C . ALA A 1 88 ? -6.672 7.583 -0.789 1.00 97.06 88 ALA A C 1
ATOM 661 O O . ALA A 1 88 ? -5.557 7.557 -1.305 1.00 97.06 88 A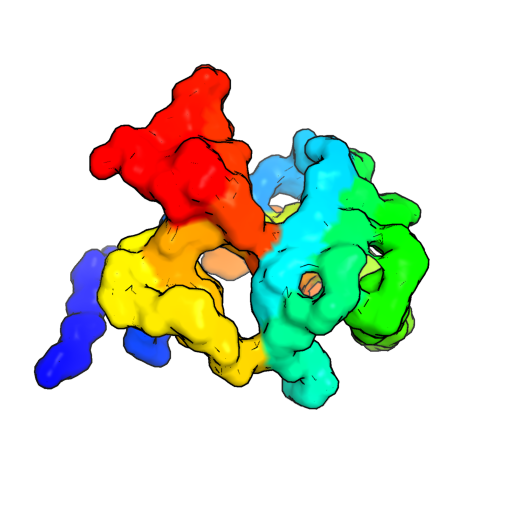LA A O 1
ATOM 662 N N . PHE A 1 89 ? -7.329 6.471 -0.462 1.00 97.94 89 PHE A N 1
ATOM 663 C CA . PHE A 1 89 ? -6.899 5.139 -0.877 1.00 97.94 89 PHE A CA 1
ATOM 664 C C . PHE A 1 89 ? -7.152 5.000 -2.382 1.00 97.94 89 PHE A C 1
ATOM 666 O O . PHE A 1 89 ? 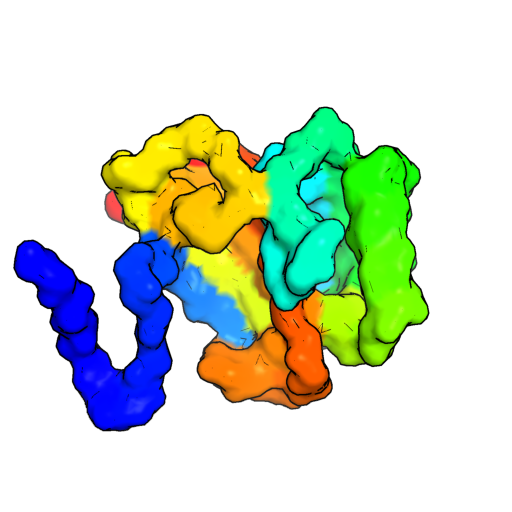-8.291 5.025 -2.848 1.00 97.94 89 PHE A O 1
ATOM 673 N N . ALA A 1 90 ? -6.078 4.867 -3.150 1.00 97.06 90 ALA A N 1
ATOM 674 C CA . ALA A 1 90 ? -6.097 4.943 -4.603 1.00 97.06 90 ALA A CA 1
ATOM 675 C C . ALA A 1 90 ? -6.014 3.573 -5.278 1.00 97.06 90 ALA A C 1
ATOM 677 O O . ALA A 1 90 ? -6.626 3.375 -6.326 1.00 97.06 90 ALA A O 1
ATOM 678 N N . GLU A 1 91 ? -5.280 2.632 -4.691 1.00 96.75 91 GLU A N 1
ATOM 679 C CA . GLU A 1 91 ? -4.930 1.379 -5.355 1.00 96.75 91 GLU A CA 1
ATOM 680 C C . GLU A 1 91 ? -4.708 0.259 -4.344 1.00 96.75 91 GLU A C 1
ATOM 682 O O . GLU A 1 91 ? -4.109 0.476 -3.293 1.00 96.75 91 GLU A O 1
ATOM 687 N N . LEU A 1 92 ? -5.170 -0.945 -4.678 1.00 96.38 92 LEU A N 1
ATOM 688 C CA . LEU A 1 92 ? -4.678 -2.181 -4.082 1.00 96.38 92 LEU A CA 1
ATOM 689 C C . LEU A 1 92 ? -3.898 -2.941 -5.152 1.00 96.38 92 LEU A C 1
ATOM 691 O O . LEU A 1 92 ? -4.493 -3.419 -6.121 1.00 96.38 92 LEU A O 1
ATOM 695 N N . GLY A 1 93 ? -2.593 -3.087 -4.948 1.00 94.62 93 GLY A N 1
ATOM 696 C CA . GLY A 1 93 ? -1.727 -3.851 -5.833 1.00 94.62 93 GLY A CA 1
ATOM 697 C C . GLY A 1 93 ? -1.214 -5.131 -5.180 1.00 94.62 93 GLY A C 1
ATOM 698 O O . GLY A 1 93 ? -0.771 -5.143 -4.031 1.00 94.62 93 GLY A O 1
ATOM 699 N N . VAL A 1 94 ? -1.291 -6.236 -5.921 1.00 94.38 94 VAL A N 1
ATOM 700 C CA . VAL A 1 94 ? -0.821 -7.564 -5.513 1.00 94.38 94 VAL A CA 1
ATOM 701 C C . VAL A 1 94 ? 0.430 -7.911 -6.298 1.00 94.38 94 VAL A C 1
ATOM 703 O O . VAL A 1 94 ? 0.367 -8.182 -7.498 1.00 94.38 94 VAL A O 1
ATOM 706 N N . ASN A 1 95 ? 1.565 -7.954 -5.612 1.00 92.19 95 ASN A N 1
ATOM 707 C CA . ASN A 1 95 ? 2.865 -8.169 -6.227 1.00 92.19 95 ASN A CA 1
ATOM 708 C C . ASN A 1 95 ? 3.053 -9.661 -6.566 1.00 92.19 95 ASN A C 1
ATOM 710 O O . ASN A 1 95 ? 2.639 -10.552 -5.817 1.00 92.19 95 ASN A O 1
ATOM 714 N N . SER A 1 96 ? 3.706 -9.962 -7.690 1.00 90.31 96 SER A N 1
ATOM 715 C CA . SER A 1 96 ? 3.629 -11.281 -8.338 1.00 90.31 96 SER A CA 1
ATOM 716 C C . SER A 1 96 ? 4.917 -11.782 -9.004 1.00 90.31 96 SER A C 1
ATOM 718 O O . SER A 1 96 ? 4.888 -12.849 -9.612 1.00 90.31 96 SER A O 1
ATOM 720 N N . ASN A 1 97 ? 6.067 -11.103 -8.884 1.00 90.19 97 ASN A N 1
ATOM 721 C CA . ASN A 1 97 ? 7.336 -11.621 -9.419 1.00 90.19 97 ASN A CA 1
ATOM 722 C C . ASN A 1 97 ? 8.000 -12.620 -8.451 1.00 90.19 97 ASN A C 1
ATOM 724 O O . ASN A 1 97 ? 8.581 -12.192 -7.448 1.00 90.19 97 ASN A O 1
ATOM 728 N N . PRO A 1 98 ? 8.017 -13.935 -8.750 1.00 87.75 98 PRO A N 1
ATOM 729 C CA . PRO A 1 98 ? 8.662 -14.925 -7.886 1.00 87.75 98 PRO A CA 1
ATOM 730 C C . PRO A 1 98 ? 10.196 -14.875 -7.963 1.00 87.75 98 PRO A C 1
ATOM 732 O O . PRO A 1 98 ? 10.873 -15.490 -7.142 1.00 87.75 98 PRO A O 1
ATOM 735 N N . PHE A 1 99 ? 10.755 -14.168 -8.951 1.00 87.62 99 PHE A N 1
ATOM 736 C CA . PHE A 1 99 ? 12.197 -14.032 -9.167 1.00 87.62 99 PHE A CA 1
ATOM 737 C C . PHE A 1 99 ? 12.772 -12.736 -8.586 1.00 87.62 99 PHE A C 1
ATOM 739 O O . PHE A 1 99 ? 13.987 -12.536 -8.634 1.00 87.62 99 PHE A O 1
ATOM 746 N N . ALA A 1 100 ? 11.926 -11.845 -8.059 1.00 87.62 100 ALA A N 1
ATOM 747 C CA . ALA A 1 100 ? 12.394 -10.638 -7.397 1.00 87.62 100 ALA A CA 1
ATOM 748 C C . ALA A 1 100 ? 13.150 -11.007 -6.102 1.00 87.62 100 ALA A C 1
ATOM 750 O O . ALA A 1 100 ? 12.691 -11.867 -5.342 1.00 87.62 100 ALA A O 1
ATOM 751 N N . PRO A 1 101 ? 14.310 -10.385 -5.821 1.00 86.81 101 PRO A N 1
ATOM 752 C CA . PRO A 1 101 ? 15.006 -10.596 -4.559 1.00 86.81 101 PRO A CA 1
ATOM 753 C C . PRO A 1 101 ? 14.116 -10.201 -3.377 1.00 86.81 101 PRO A C 1
ATOM 755 O O . PRO A 1 101 ? 13.563 -9.111 -3.359 1.00 86.81 101 PRO A O 1
ATOM 758 N N . LYS A 1 102 ? 14.045 -11.046 -2.342 1.00 86.25 102 LYS A N 1
ATOM 759 C CA . LYS A 1 102 ? 13.294 -10.732 -1.109 1.00 86.25 102 LYS A CA 1
ATOM 760 C C . LYS A 1 102 ? 13.930 -9.626 -0.259 1.00 86.25 102 LYS A C 1
ATOM 762 O O . LYS A 1 102 ? 13.332 -9.165 0.704 1.00 86.25 102 LYS A O 1
ATOM 767 N N . LYS A 1 103 ? 15.175 -9.249 -0.559 1.00 91.94 103 LYS A N 1
ATOM 768 C CA . LYS A 1 103 ? 15.869 -8.168 0.139 1.00 91.94 103 LYS A CA 1
ATOM 769 C C . LYS A 1 103 ? 15.436 -6.838 -0.464 1.00 91.94 103 LYS A C 1
ATOM 771 O O . LYS A 1 103 ? 15.763 -6.587 -1.622 1.00 91.94 103 LYS A O 1
ATOM 776 N N . PHE A 1 104 ? 14.814 -5.993 0.352 1.00 94.06 104 PHE A N 1
ATOM 777 C CA . PHE A 1 104 ? 14.435 -4.650 -0.066 1.00 94.06 104 PHE A CA 1
ATOM 778 C C . PHE A 1 104 ? 15.638 -3.799 -0.458 1.00 94.06 104 PHE A C 1
ATOM 780 O O . PHE A 1 104 ? 16.688 -3.825 0.198 1.00 94.06 104 PHE A O 1
ATOM 787 N N . ILE A 1 105 ? 15.457 -3.028 -1.525 1.00 93.12 105 ILE A N 1
ATOM 788 C CA . ILE A 1 105 ? 16.422 -2.033 -1.996 1.00 93.12 105 ILE A CA 1
ATOM 789 C C . ILE A 1 105 ? 15.936 -0.595 -1.775 1.00 93.12 105 ILE A C 1
ATOM 791 O O . ILE A 1 105 ? 16.709 0.338 -1.982 1.00 93.12 105 ILE A O 1
ATOM 795 N N . GLY A 1 106 ? 14.690 -0.414 -1.333 1.00 93.00 106 GLY A N 1
ATOM 796 C CA . GLY A 1 106 ? 14.052 0.874 -1.090 1.00 93.00 106 GLY A CA 1
ATOM 797 C C . GLY A 1 106 ? 13.564 1.553 -2.364 1.00 93.00 106 GLY A C 1
ATOM 798 O O . GLY A 1 106 ? 13.656 2.773 -2.461 1.00 93.00 106 GLY A O 1
ATOM 799 N N . GLY A 1 107 ? 13.103 0.790 -3.358 1.00 90.62 107 GLY A N 1
ATOM 800 C CA . GLY A 1 107 ? 12.698 1.354 -4.647 1.00 90.62 107 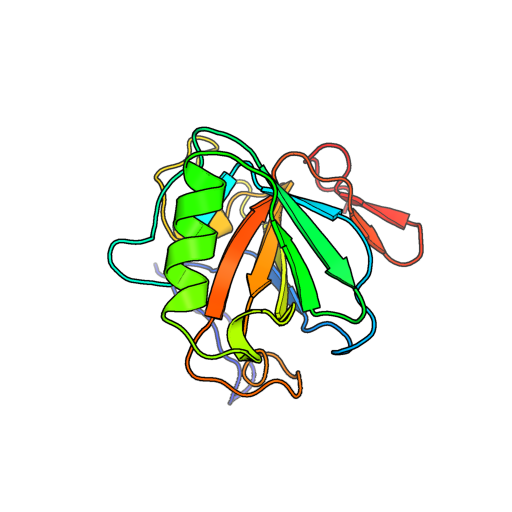GLY A CA 1
ATOM 801 C C . GLY A 1 107 ? 11.674 0.518 -5.407 1.00 90.62 107 GLY A C 1
ATOM 802 O O . GLY A 1 107 ? 11.192 -0.500 -4.927 1.00 90.62 107 GLY A O 1
ATOM 803 N N . ARG A 1 108 ? 11.369 0.935 -6.642 1.00 88.69 108 ARG A N 1
ATOM 804 C CA . ARG A 1 108 ? 10.286 0.366 -7.477 1.00 88.69 108 ARG A CA 1
ATOM 805 C C . ARG A 1 108 ? 10.320 -1.156 -7.647 1.00 88.69 108 ARG A C 1
ATOM 807 O O . ARG A 1 108 ? 9.269 -1.768 -7.759 1.00 88.69 108 ARG A O 1
ATOM 814 N N . LEU A 1 109 ? 11.501 -1.779 -7.659 1.00 89.25 109 LEU A N 1
ATOM 815 C CA . LEU A 1 109 ? 11.604 -3.240 -7.789 1.00 89.25 109 LEU A CA 1
ATOM 816 C C . LEU A 1 109 ? 11.036 -3.991 -6.577 1.00 89.25 109 LEU A C 1
ATOM 818 O O . LEU A 1 109 ? 10.633 -5.143 -6.724 1.00 89.25 109 LEU A O 1
ATOM 822 N N . ASP A 1 110 ? 10.960 -3.351 -5.410 1.00 92.81 110 ASP A N 1
ATOM 823 C CA . ASP A 1 110 ? 10.369 -3.957 -4.217 1.00 92.81 110 ASP A CA 1
ATOM 824 C C . ASP A 1 110 ? 8.854 -4.156 -4.386 1.00 92.81 110 ASP A C 1
ATOM 826 O O . ASP A 1 110 ? 8.303 -5.138 -3.881 1.00 92.81 110 ASP A O 1
ATOM 830 N N . MET A 1 111 ? 8.199 -3.316 -5.201 1.00 91.75 111 MET A N 1
ATOM 831 C CA . MET A 1 111 ? 6.782 -3.455 -5.575 1.00 91.75 111 MET A CA 1
ATOM 832 C C . MET A 1 111 ? 6.518 -4.610 -6.548 1.00 91.75 111 MET A C 1
ATOM 834 O O . MET A 1 111 ? 5.379 -4.919 -6.858 1.00 91.75 111 MET A O 1
ATOM 838 N N . ALA A 1 112 ? 7.554 -5.319 -6.997 1.00 91.19 112 ALA A N 1
ATOM 839 C CA . ALA A 1 112 ? 7.385 -6.536 -7.782 1.00 91.19 112 ALA A CA 1
ATOM 840 C C . ALA A 1 112 ? 7.433 -7.813 -6.925 1.00 91.19 112 ALA A C 1
ATOM 842 O O . ALA A 1 112 ? 7.070 -8.875 -7.425 1.00 91.19 112 ALA A O 1
ATOM 843 N N . ILE A 1 113 ? 7.889 -7.757 -5.664 1.00 92.44 113 ILE A N 1
ATOM 844 C CA . ILE A 1 113 ? 8.182 -8.954 -4.854 1.00 92.44 113 ILE A CA 1
ATOM 845 C C . ILE A 1 113 ? 6.918 -9.778 -4.604 1.00 92.44 113 ILE A C 1
ATOM 847 O O . ILE A 1 113 ? 6.032 -9.343 -3.872 1.00 92.44 113 ILE A O 1
ATOM 851 N N . ALA A 1 114 ? 6.855 -10.982 -5.187 1.00 91.94 114 ALA A N 1
ATOM 852 C CA . ALA A 1 114 ? 5.712 -11.872 -5.025 1.00 91.94 114 ALA A CA 1
ATOM 853 C C . ALA A 1 114 ? 5.392 -12.136 -3.554 1.00 91.94 114 ALA A C 1
ATOM 855 O O . ALA A 1 114 ? 6.279 -12.446 -2.756 1.00 91.94 114 ALA A O 1
ATOM 856 N N . GLY A 1 115 ? 4.102 -12.074 -3.239 1.00 92.06 115 GLY A N 1
ATOM 857 C CA . GLY A 1 115 ? 3.599 -12.331 -1.898 1.00 92.06 115 GLY A CA 1
ATOM 858 C C . GLY A 1 115 ? 3.460 -11.087 -1.025 1.00 92.06 115 GLY A C 1
ATOM 859 O O . GLY A 1 115 ? 2.974 -11.178 0.095 1.00 92.06 115 GLY A O 1
ATOM 860 N N . HIS A 1 116 ? 3.871 -9.921 -1.516 1.00 94.81 116 HIS A N 1
ATOM 861 C CA . HIS A 1 116 ? 3.580 -8.646 -0.868 1.00 94.81 116 HIS A CA 1
ATOM 862 C C . HIS A 1 116 ? 2.383 -7.980 -1.546 1.00 94.81 116 HIS A C 1
ATOM 864 O O . HIS A 1 116 ? 2.042 -8.291 -2.690 1.00 94.81 116 HIS A O 1
ATOM 870 N N . VAL A 1 117 ? 1.772 -7.036 -0.845 1.00 96.38 117 VAL A N 1
ATOM 871 C CA . VAL A 1 117 ? 0.804 -6.109 -1.430 1.00 96.38 117 VAL A CA 1
ATOM 872 C C . VAL A 1 117 ? 1.293 -4.687 -1.206 1.00 96.38 117 VAL A C 1
ATOM 874 O O . VAL A 1 117 ? 2.159 -4.442 -0.364 1.00 96.38 117 VAL A O 1
ATOM 877 N N . HIS A 1 118 ? 0.761 -3.739 -1.952 1.00 96.25 118 HIS A N 1
ATOM 878 C CA . HIS A 1 118 ? 0.941 -2.328 -1.653 1.00 96.25 118 HIS A CA 1
ATOM 879 C C . HIS A 1 118 ? -0.387 -1.597 -1.782 1.00 96.25 118 HIS A C 1
ATOM 881 O O . HIS A 1 118 ? -1.319 -2.057 -2.450 1.00 96.25 118 HIS A O 1
ATOM 887 N N . LEU A 1 119 ? -0.463 -0.480 -1.074 1.00 97.25 119 LEU A N 1
ATOM 888 C CA . LEU A 1 119 ? -1.588 0.432 -1.100 1.00 97.25 119 LEU A CA 1
ATOM 889 C C . LEU A 1 119 ? -1.115 1.707 -1.788 1.00 97.25 119 LEU A C 1
ATOM 891 O O . LEU A 1 119 ? -0.143 2.318 -1.337 1.00 97.25 119 LEU A O 1
ATOM 895 N N . GLY A 1 120 ? -1.797 2.098 -2.857 1.00 96.88 120 GLY A N 1
ATOM 896 C CA . GLY A 1 120 ? -1.590 3.398 -3.479 1.00 96.88 120 GLY A CA 1
ATOM 897 C C . GLY A 1 120 ? -2.383 4.472 -2.743 1.00 96.88 120 GLY A C 1
ATOM 898 O O . GLY A 1 120 ? -3.517 4.240 -2.315 1.00 96.88 120 GLY A O 1
ATOM 899 N N . LEU A 1 121 ? -1.813 5.666 -2.632 1.00 97.75 121 LEU A N 1
ATOM 900 C CA . LEU A 1 121 ? -2.414 6.852 -2.034 1.00 97.75 121 LEU A CA 1
ATOM 901 C C . LEU A 1 121 ? -2.498 7.978 -3.069 1.00 97.75 121 LEU A C 1
ATOM 903 O O . LEU A 1 121 ? -1.520 8.264 -3.760 1.00 97.75 121 LEU A O 1
ATOM 907 N N . GLY A 1 122 ? -3.648 8.646 -3.150 1.00 96.88 122 GLY A N 1
ATOM 908 C CA . GLY A 1 122 ? -3.883 9.794 -4.024 1.00 96.88 122 GLY A CA 1
ATOM 909 C C . GLY A 1 122 ? -4.735 9.519 -5.256 1.00 96.88 122 GLY A C 1
ATOM 910 O O . GLY A 1 122 ? -5.910 9.153 -5.149 1.00 96.88 122 GLY A O 1
ATOM 911 N N . ARG A 1 123 ? -4.191 9.801 -6.443 1.00 94.69 123 ARG A N 1
ATOM 912 C CA . ARG A 1 123 ? -4.937 9.670 -7.703 1.00 94.69 123 ARG A CA 1
ATOM 913 C C . ARG A 1 123 ? -5.027 8.211 -8.157 1.00 94.69 123 ARG A C 1
ATOM 915 O O . ARG A 1 123 ? -4.050 7.471 -8.049 1.00 94.69 123 ARG A O 1
ATOM 922 N N . ASN A 1 124 ? -6.156 7.836 -8.756 1.00 93.88 124 ASN A N 1
ATOM 923 C CA . ASN A 1 124 ? -6.389 6.501 -9.327 1.00 93.88 124 ASN A CA 1
ATOM 924 C C . ASN A 1 124 ? -7.072 6.520 -10.710 1.00 93.88 124 ASN A C 1
ATOM 926 O O . ASN A 1 124 ? -7.415 5.473 -11.263 1.00 93.88 124 ASN A O 1
ATOM 930 N N . ASP A 1 125 ? -7.232 7.698 -11.314 1.00 90.12 125 ASP A N 1
ATOM 931 C CA . ASP A 1 125 ? -7.865 7.881 -12.625 1.00 90.12 125 ASP A CA 1
ATOM 932 C C . ASP A 1 125 ? -7.131 7.173 -13.778 1.00 90.12 125 ASP A C 1
ATOM 934 O O . ASP A 1 125 ? -7.728 6.861 -14.808 1.00 90.12 125 ASP A O 1
ATOM 938 N N . MET A 1 126 ? -5.848 6.854 -13.592 1.00 85.25 126 MET A N 1
ATOM 939 C CA . MET A 1 126 ? -5.034 6.123 -14.570 1.00 85.25 126 MET A CA 1
ATOM 940 C C . MET A 1 126 ? -5.279 4.606 -14.571 1.00 85.25 126 MET A C 1
ATOM 942 O O . MET A 1 126 ? -4.926 3.941 -15.546 1.00 85.25 126 MET A O 1
ATOM 946 N N . ILE A 1 127 ? -5.899 4.068 -13.516 1.00 85.69 127 ILE A N 1
ATOM 947 C CA . ILE A 1 127 ? -6.207 2.635 -13.360 1.00 85.69 127 ILE A CA 1
ATOM 948 C C . ILE A 1 127 ? -7.719 2.361 -13.286 1.00 85.69 127 ILE A C 1
ATOM 950 O O . ILE A 1 127 ? -8.145 1.256 -12.959 1.00 85.69 127 ILE A O 1
ATOM 954 N N . GLY A 1 128 ? -8.538 3.356 -13.647 1.00 87.12 128 GLY A N 1
ATOM 955 C CA . GLY A 1 128 ? -9.988 3.216 -13.807 1.00 87.12 128 GLY A CA 1
ATOM 956 C C . GLY A 1 128 ? -10.839 3.740 -12.651 1.00 87.12 128 GLY A C 1
ATOM 957 O O . GLY A 1 128 ? -12.052 3.544 -12.692 1.00 87.12 128 GLY A O 1
ATOM 958 N N . GLY A 1 129 ? -10.242 4.402 -11.656 1.00 92.19 129 GLY A N 1
ATOM 959 C CA . GLY A 1 129 ? -10.990 5.110 -10.617 1.00 92.19 129 GLY A CA 1
ATOM 960 C C . GLY A 1 129 ? -11.389 6.540 -11.011 1.00 92.19 129 GLY A C 1
ATOM 961 O O . GLY A 1 129 ? -11.162 6.997 -12.134 1.00 92.19 129 GLY A O 1
ATOM 962 N N . ASN A 1 130 ? -12.004 7.255 -10.072 1.00 91.88 130 ASN A N 1
ATOM 963 C CA . ASN A 1 130 ? -12.532 8.611 -10.235 1.00 91.88 130 ASN A CA 1
ATOM 964 C C . ASN A 1 130 ? -11.696 9.683 -9.516 1.00 91.88 130 ASN A C 1
ATOM 966 O O . ASN A 1 130 ? -11.898 10.877 -9.766 1.00 91.88 130 ASN A O 1
ATOM 970 N N . SER A 1 131 ? -10.769 9.284 -8.641 1.00 87.94 131 SER A N 1
ATOM 971 C CA . SER A 1 131 ? -9.896 10.200 -7.904 1.00 87.94 131 SER A CA 1
ATOM 972 C C . SER A 1 131 ? -8.848 10.798 -8.837 1.00 87.94 131 SER A C 1
ATOM 974 O O . SER A 1 131 ? -7.996 10.098 -9.396 1.00 87.94 131 SER A O 1
ATOM 976 N N . LYS A 1 132 ? -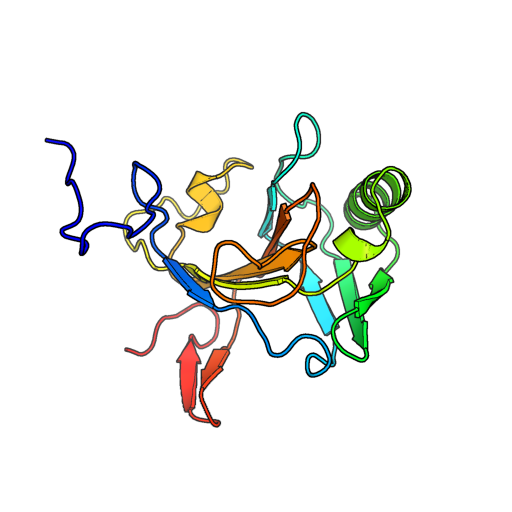8.908 12.121 -8.994 1.00 89.38 132 LYS A N 1
ATOM 977 C CA . LYS A 1 132 ? -7.948 12.911 -9.768 1.00 89.38 132 LYS A CA 1
ATOM 978 C C . LYS A 1 132 ? -7.062 13.697 -8.817 1.00 89.38 132 LYS A C 1
ATOM 980 O O . LYS A 1 132 ? -7.549 14.286 -7.860 1.00 89.38 132 LYS A O 1
ATOM 985 N N . GLY A 1 133 ? -5.781 13.765 -9.145 1.00 86.31 133 GLY A N 1
ATOM 986 C CA . GLY A 1 133 ? -4.788 14.491 -8.366 1.00 86.31 133 GLY A CA 1
ATOM 987 C C . GLY A 1 133 ? -3.463 14.571 -9.101 1.00 86.31 133 GLY A C 1
ATOM 988 O O . GLY A 1 133 ? -3.322 14.051 -10.210 1.00 86.31 133 GLY A O 1
ATOM 989 N N . GLU A 1 134 ? -2.481 15.216 -8.488 1.00 89.75 134 GLU A N 1
ATOM 990 C CA . GLU A 1 134 ? -1.128 15.296 -9.049 1.00 89.75 134 GLU A CA 1
ATOM 991 C C . GLU A 1 134 ? -0.253 14.117 -8.613 1.00 89.75 134 GLU A C 1
ATOM 993 O O . GLU A 1 134 ? 0.662 13.733 -9.339 1.00 89.75 134 GLU A O 1
ATOM 998 N N . ASN A 1 135 ? -0.579 13.502 -7.474 1.00 93.31 135 ASN A N 1
ATOM 999 C CA . ASN A 1 135 ? 0.309 12.582 -6.772 1.00 93.31 135 ASN A CA 1
ATOM 1000 C C . ASN A 1 135 ? -0.258 11.165 -6.677 1.00 93.31 135 ASN A C 1
ATOM 1002 O O . ASN A 1 135 ? -1.470 10.966 -6.575 1.00 93.31 135 ASN A O 1
ATOM 1006 N N . HIS A 1 136 ? 0.661 10.202 -6.676 1.00 94.88 136 HIS A N 1
ATOM 1007 C CA . HIS A 1 136 ? 0.417 8.796 -6.390 1.00 94.88 136 HIS A CA 1
ATOM 1008 C C . HIS A 1 136 ? 1.606 8.262 -5.582 1.00 94.88 136 HIS A C 1
ATOM 1010 O O . HIS A 1 136 ? 2.754 8.419 -6.011 1.00 94.88 136 HIS A O 1
ATOM 1016 N N . LEU A 1 137 ? 1.343 7.694 -4.407 1.00 96.56 137 LEU A N 1
ATOM 1017 C CA . LEU A 1 137 ? 2.362 7.144 -3.508 1.00 96.56 137 LEU A CA 1
ATOM 1018 C C . LEU A 1 137 ? 2.040 5.691 -3.191 1.00 96.56 137 LEU A C 1
ATOM 1020 O O . LEU A 1 137 ? 0.904 5.415 -2.831 1.00 96.56 137 LEU A O 1
ATOM 1024 N N . ASP A 1 138 ? 3.037 4.812 -3.201 1.00 96.69 138 ASP A N 1
ATOM 1025 C CA . ASP A 1 138 ? 2.843 3.414 -2.812 1.00 96.69 138 ASP A CA 1
ATOM 1026 C C . ASP A 1 138 ? 3.456 3.154 -1.445 1.00 96.69 138 ASP A C 1
ATOM 1028 O O . ASP A 1 138 ? 4.623 3.487 -1.196 1.00 96.69 138 ASP A O 1
ATOM 1032 N N . VAL A 1 139 ? 2.682 2.509 -0.575 1.00 97.81 139 VAL A N 1
ATOM 1033 C CA . VAL A 1 139 ? 3.141 1.993 0.716 1.00 97.81 139 VAL A CA 1
ATOM 1034 C C . VAL A 1 139 ? 2.964 0.480 0.755 1.00 97.81 139 VAL A C 1
ATOM 1036 O O . VAL A 1 139 ? 1.876 -0.049 0.535 1.00 97.81 139 VAL A O 1
ATOM 1039 N N . GLN A 1 140 ? 4.054 -0.242 0.991 1.00 97.12 140 GLN A N 1
ATOM 1040 C CA . GLN A 1 140 ? 4.056 -1.698 0.911 1.00 97.12 140 GLN A CA 1
ATOM 1041 C C . GLN A 1 140 ? 3.708 -2.355 2.249 1.00 97.12 140 GLN A C 1
ATOM 1043 O O . GLN A 1 140 ? 4.223 -1.963 3.299 1.00 97.12 140 GLN A O 1
ATOM 1048 N N . VAL A 1 141 ? 2.904 -3.413 2.164 1.00 97.50 141 VAL A N 1
ATOM 1049 C CA . VAL A 1 141 ? 2.536 -4.308 3.262 1.00 97.50 141 VAL A CA 1
ATOM 1050 C C . VAL A 1 141 ? 3.077 -5.702 2.955 1.00 97.50 141 VAL A C 1
ATOM 1052 O O . VAL A 1 141 ? 2.781 -6.308 1.917 1.00 97.50 141 VAL A O 1
ATOM 1055 N N . THR A 1 142 ? 3.897 -6.219 3.856 1.00 95.50 142 THR A N 1
ATOM 1056 C CA . THR A 1 142 ? 4.528 -7.531 3.733 1.00 95.50 142 THR A CA 1
ATOM 1057 C C . THR A 1 142 ? 3.741 -8.584 4.509 1.00 95.50 142 THR A C 1
ATOM 1059 O O . THR A 1 142 ? 2.922 -8.263 5.364 1.00 95.50 142 THR A O 1
ATOM 1062 N N . TRP A 1 143 ? 3.927 -9.862 4.158 1.00 91.19 143 TRP A N 1
ATOM 1063 C CA . TRP A 1 143 ? 3.273 -11.003 4.826 1.00 91.19 143 TRP A CA 1
ATOM 1064 C C . TRP A 1 143 ? 1.741 -10.918 4.926 1.00 91.19 143 TRP A C 1
ATOM 1066 O O . TRP A 1 143 ? 1.139 -11.529 5.807 1.00 91.19 143 TRP A O 1
ATOM 1076 N N . ALA A 1 144 ? 1.095 -10.183 4.020 1.00 92.25 144 ALA A N 1
ATOM 1077 C CA . ALA A 1 144 ? -0.344 -9.995 4.058 1.00 92.25 144 ALA A CA 1
ATOM 1078 C C . ALA A 1 144 ? -1.101 -11.312 3.814 1.00 92.25 144 ALA A C 1
ATOM 1080 O O . ALA A 1 144 ? -0.640 -12.208 3.100 1.00 92.25 144 ALA A O 1
ATOM 1081 N N . THR A 1 145 ? -2.311 -11.379 4.360 1.00 95.94 145 THR A N 1
ATOM 1082 C CA . THR A 1 145 ? -3.344 -12.327 3.940 1.00 95.94 145 THR A CA 1
ATOM 1083 C C . THR A 1 145 ? -4.409 -11.543 3.184 1.00 95.94 145 THR A C 1
ATOM 1085 O O . THR A 1 145 ? -5.005 -10.619 3.734 1.00 95.94 145 THR A O 1
ATOM 1088 N N . LEU A 1 146 ? -4.635 -11.895 1.916 1.00 95.44 146 LEU A N 1
ATOM 1089 C CA . LEU A 1 146 ? -5.590 -11.226 1.033 1.00 95.44 146 LEU A CA 1
ATOM 1090 C C . LEU A 1 146 ? -6.699 -12.193 0.633 1.00 95.44 146 LEU A C 1
ATOM 1092 O O . LEU A 1 146 ? -6.451 -13.265 0.072 1.00 95.44 146 LEU A O 1
ATOM 1096 N N . LEU A 1 147 ? -7.931 -11.768 0.897 1.00 96.06 147 LEU A N 1
ATOM 1097 C CA . LEU A 1 147 ? -9.151 -12.498 0.597 1.00 96.06 147 LEU A CA 1
ATOM 1098 C C . LEU A 1 147 ? -9.890 -11.800 -0.551 1.00 96.06 147 LEU A C 1
ATOM 1100 O O . LEU A 1 147 ? -10.159 -10.605 -0.466 1.00 96.06 147 LEU A O 1
ATOM 1104 N N . LEU A 1 148 ? -10.287 -12.551 -1.577 1.00 94.00 148 LEU A N 1
ATOM 1105 C CA . LEU A 1 148 ? -11.281 -12.107 -2.557 1.00 94.00 148 LEU A CA 1
ATOM 1106 C C . LEU A 1 148 ? -12.605 -12.800 -2.254 1.00 94.00 148 LEU A C 1
ATOM 1108 O O . LEU A 1 148 ? -12.675 -14.030 -2.276 1.00 94.00 148 LEU A O 1
ATOM 1112 N N . ASP A 1 149 ? -13.637 -12.026 -1.923 1.00 95.31 149 ASP A N 1
ATOM 1113 C CA . ASP A 1 149 ? -14.954 -12.541 -1.519 1.00 95.31 149 ASP A CA 1
ATOM 1114 C C . ASP A 1 149 ? -14.865 -13.630 -0.429 1.00 95.31 149 ASP A C 1
ATOM 1116 O O . ASP A 1 149 ? -15.547 -14.657 -0.468 1.00 95.31 149 ASP A O 1
ATOM 1120 N N . GLY A 1 150 ? -13.957 -13.435 0.534 1.00 95.00 150 GLY A N 1
ATOM 1121 C CA . GLY A 1 150 ? -13.700 -14.377 1.628 1.00 95.00 150 GLY A CA 1
ATOM 1122 C C . GLY A 1 150 ? -12.830 -15.588 1.267 1.00 95.00 150 GLY A C 1
ATOM 1123 O O . GLY A 1 150 ? -12.604 -16.438 2.126 1.00 95.00 150 GLY A O 1
ATOM 1124 N N . LYS A 1 151 ? -12.318 -15.691 0.035 1.00 95.69 151 LYS A N 1
ATOM 1125 C CA . LYS A 1 151 ? -11.402 -16.763 -0.384 1.00 95.69 151 LYS A CA 1
ATOM 1126 C C . LYS A 1 151 ? -9.952 -16.275 -0.384 1.00 95.69 151 LYS A C 1
ATOM 1128 O O . LYS A 1 151 ? -9.672 -15.284 -1.058 1.00 95.69 151 LYS A O 1
ATOM 1133 N N . PRO A 1 152 ? -9.020 -16.957 0.303 1.00 95.19 152 PRO A N 1
ATOM 1134 C CA . PRO A 1 152 ? -7.621 -16.551 0.315 1.00 95.19 152 PRO A CA 1
ATOM 1135 C C . PRO A 1 152 ? -6.979 -16.738 -1.057 1.00 95.19 152 PRO A C 1
ATOM 1137 O O . PRO A 1 152 ? -6.978 -17.836 -1.611 1.00 95.19 152 PRO A O 1
ATOM 1140 N N . ILE A 1 153 ? -6.411 -15.654 -1.578 1.00 94.06 153 ILE A N 1
ATOM 1141 C CA . ILE A 1 153 ? -5.517 -15.660 -2.746 1.00 94.06 153 ILE A CA 1
ATOM 1142 C C . ILE A 1 153 ? -4.057 -15.426 -2.342 1.00 94.06 153 ILE A C 1
ATOM 1144 O O . ILE A 1 153 ? -3.139 -15.797 -3.073 1.00 94.06 153 ILE A O 1
ATOM 1148 N N . LEU A 1 154 ? -3.855 -14.858 -1.153 1.00 94.75 154 LEU A N 1
ATOM 1149 C CA . LEU A 1 154 ? -2.580 -14.695 -0.474 1.00 94.75 154 LEU A CA 1
ATOM 1150 C C . LEU A 1 154 ? -2.788 -15.057 0.999 1.00 94.75 154 LEU A C 1
ATOM 1152 O O . LEU A 1 154 ? -3.781 -14.635 1.587 1.00 94.75 154 LEU A O 1
ATOM 1156 N N . GLU A 1 155 ? -1.873 -15.816 1.588 1.00 96.06 155 GLU A N 1
ATOM 1157 C CA . GLU A 1 155 ? -1.904 -16.172 3.011 1.00 96.06 155 GLU A CA 1
ATOM 1158 C C . GLU A 1 155 ? -0.488 -16.114 3.579 1.00 96.06 155 GLU A C 1
ATOM 1160 O O . GLU A 1 155 ? 0.410 -16.799 3.074 1.00 96.06 155 GLU A O 1
ATOM 1165 N N . ASP A 1 156 ? -0.286 -15.278 4.595 1.00 94.62 156 ASP A N 1
ATOM 1166 C CA . ASP A 1 156 ? 1.008 -15.041 5.245 1.00 94.62 156 ASP A CA 1
ATOM 1167 C C . ASP A 1 156 ? 2.137 -14.798 4.226 1.00 94.62 156 ASP A C 1
ATOM 1169 O O . ASP A 1 156 ? 3.216 -15.392 4.285 1.00 94.62 156 ASP A O 1
ATOM 1173 N N . GLY A 1 157 ? 1.854 -13.983 3.207 1.00 91.88 157 GLY A N 1
ATOM 1174 C CA . GLY A 1 157 ? 2.787 -13.678 2.122 1.00 91.88 157 GLY A CA 1
ATOM 1175 C C . GLY A 1 157 ? 3.018 -14.798 1.098 1.00 91.88 157 GLY A C 1
ATOM 1176 O O . GLY A 1 157 ? 3.940 -14.710 0.287 1.00 91.88 157 GLY A O 1
ATOM 1177 N N . ASN A 1 158 ? 2.200 -15.853 1.094 1.00 91.19 158 ASN A N 1
ATOM 1178 C CA . ASN A 1 158 ? 2.269 -16.940 0.116 1.00 91.19 158 ASN A CA 1
ATOM 1179 C C . ASN A 1 158 ? 1.075 -16.893 -0.835 1.00 91.19 158 ASN A C 1
ATOM 1181 O O . ASN A 1 158 ? -0.075 -16.968 -0.402 1.00 91.19 158 ASN A O 1
ATOM 1185 N N . LEU A 1 159 ? 1.349 -16.809 -2.137 1.00 87.69 159 LEU A N 1
ATOM 1186 C CA . LEU A 1 159 ? 0.325 -16.820 -3.181 1.00 87.69 159 LEU A CA 1
ATOM 1187 C C . LEU A 1 159 ? -0.344 -18.207 -3.256 1.00 87.69 159 LEU A C 1
ATOM 1189 O O . LEU A 1 159 ? 0.347 -19.226 -3.220 1.00 87.69 159 LEU A O 1
ATOM 1193 N N . LYS A 1 160 ? -1.679 -18.251 -3.339 1.00 86.44 160 LYS A N 1
ATOM 1194 C CA . LYS A 1 160 ? -2.494 -19.486 -3.274 1.00 86.44 160 LYS A CA 1
ATOM 1195 C C . LYS A 1 160 ? -3.178 -19.862 -4.594 1.00 86.44 160 LYS A C 1
ATOM 1197 O O . LYS A 1 160 ? -4.122 -20.651 -4.583 1.00 86.44 160 LYS A O 1
ATOM 1202 N N . ILE A 1 161 ? -2.727 -19.284 -5.704 1.00 72.25 161 ILE A N 1
ATOM 1203 C CA . ILE A 1 161 ? -3.300 -19.484 -7.046 1.00 72.25 161 ILE A CA 1
ATOM 1204 C C . ILE A 1 161 ? -2.516 -20.492 -7.882 1.00 72.25 161 ILE A C 1
ATOM 1206 O O . ILE A 1 161 ? -1.294 -20.636 -7.648 1.00 72.25 161 ILE A O 1
#

Foldseek 3Di:
DQDDDDDDPPDDDDPPDLQKDKAFDAFQPDFDKAKFQAWKDWDPPLFFGDPDIWMFGDHRQFTPDTDDDDNSVSVVVVVVVFDRLQRGFAMKIAAQDCPQDPDDPRDDSSSNHHLKIKTKGGHNVSRPDDGDGDTIMIGIDHLDFDDDVNHTCHHRSRGDD

pLDDT: mean 89.44, std 14.16, range [31.48, 98.81]